Protein AF-A0A060BXB1-F1 (afdb_monomer_lite)

pLDDT: mean 93.76, std 7.31, range [47.84, 98.44]

InterPro domains:
  IPR013534 Starch synthase, catalytic domain [PF08323] (6-129)

Foldseek 3Di:
DCCLQVFPDVVQQTHRAWRQDVVGDTDGDPCLLLSLLVVLVCVLVVCVVVVPQDQEDEAEALSNLCNVVSLVVVCVVDVVNVNYYYHYDYPDPVHFPWAAPVSVVSNPRDPVQQDPQAQHDPRTGTSNRD

Sequence (130 aa):
APDYFDRDDGFQGRGLYQQTMPGGYKADYPDNAERFTFFSRAVVESISAIGFIPNVIHANDWQTGLVPAYVSEMMRSHARYSGIRSLFTIHNIAYQGMFGADVMHLTGLPGWLFNDKQLEYHGHLNFLKS

Radius of gyration: 15.8 Å; chains: 1; bounding box: 34×36×44 Å

Secondary structure (DSSP, 8-state):
-GGGT---BGGGTB-SSEEEPTTS-EEE-TTHHHHHHHHHHHHHHHHHHTT---SEEEEETGGGTTHHHHHHHHHHH-GGGTT-EEEEE-S-TT---EEEGGGHHHH-S-GGG-STTTTEETTEEEGGG-

Organism: NCBI:txid1048336

Structure (mmCIF, N/CA/C/O backbone):
data_AF-A0A060BXB1-F1
#
_entry.id   AF-A0A060BXB1-F1
#
loop_
_atom_site.group_PDB
_atom_site.id
_atom_site.type_symbol
_atom_site.label_atom_id
_atom_site.label_alt_id
_atom_site.label_comp_id
_atom_site.label_asym_id
_atom_site.label_entity_id
_atom_site.label_seq_id
_atom_site.pdbx_PDB_ins_code
_atom_site.Cartn_x
_atom_site.Cartn_y
_atom_site.Cartn_z
_atom_site.occupancy
_atom_site.B_iso_or_equiv
_atom_site.auth_seq_id
_atom_site.auth_comp_id
_atom_site.auth_asym_id
_atom_site.auth_atom_id
_atom_site.pdbx_PDB_model_num
ATOM 1 N N . ALA A 1 1 ? -10.459 -12.749 -13.108 1.00 47.84 1 ALA A N 1
ATOM 2 C CA . ALA A 1 1 ? -9.561 -13.206 -14.182 1.00 47.84 1 ALA A CA 1
ATOM 3 C C . ALA A 1 1 ? -8.336 -13.828 -13.518 1.00 47.84 1 ALA A C 1
ATOM 5 O O . ALA A 1 1 ? -7.703 -13.111 -12.750 1.00 47.84 1 ALA A O 1
ATOM 6 N N . PRO A 1 2 ? -8.063 -15.130 -13.716 1.00 51.41 2 PRO A N 1
ATOM 7 C CA . PRO A 1 2 ? -6.920 -15.831 -13.110 1.00 51.41 2 PRO A CA 1
ATOM 8 C C . PRO A 1 2 ? -5.589 -15.077 -13.299 1.00 51.41 2 PRO A C 1
ATOM 10 O O . PRO A 1 2 ? -4.815 -14.930 -12.362 1.00 51.41 2 PRO A O 1
ATOM 13 N N . ASP A 1 3 ? -5.412 -14.426 -14.452 1.00 69.56 3 ASP A N 1
ATOM 14 C CA . ASP A 1 3 ? -4.188 -13.701 -14.836 1.00 69.56 3 ASP A CA 1
ATOM 15 C C . ASP A 1 3 ? -3.824 -12.486 -13.953 1.00 69.56 3 ASP A C 1
ATOM 17 O O . ASP A 1 3 ? -2.753 -11.892 -14.092 1.00 69.56 3 ASP A O 1
ATOM 21 N N . TYR A 1 4 ? -4.704 -12.066 -13.037 1.00 76.50 4 TYR A N 1
ATOM 22 C CA . TYR A 1 4 ? -4.479 -10.855 -12.252 1.00 76.50 4 TYR A CA 1
ATOM 23 C C . TYR A 1 4 ? -3.498 -11.066 -11.088 1.00 76.50 4 TYR A C 1
ATOM 25 O O . TYR A 1 4 ? -2.668 -10.196 -10.826 1.00 76.50 4 TYR A O 1
ATOM 33 N N . PHE A 1 5 ? -3.515 -12.226 -10.431 1.00 83.69 5 PHE A N 1
ATOM 34 C CA . PHE A 1 5 ? -2.514 -12.595 -9.419 1.00 83.69 5 PHE A CA 1
ATOM 35 C C . PHE A 1 5 ? -1.764 -13.882 -9.774 1.00 83.69 5 PHE A C 1
ATOM 37 O O . PHE A 1 5 ? -0.589 -13.985 -9.426 1.00 83.69 5 PHE A O 1
ATOM 44 N N . ASP A 1 6 ? -2.360 -14.773 -10.570 1.00 83.56 6 ASP A N 1
ATOM 45 C CA . ASP A 1 6 ? -1.742 -16.029 -11.003 1.00 83.56 6 ASP A CA 1
ATOM 46 C C . ASP A 1 6 ? -0.959 -15.819 -12.307 1.00 83.56 6 ASP A C 1
ATOM 48 O O . ASP A 1 6 ? -1.304 -16.327 -13.370 1.00 83.56 6 ASP A O 1
ATOM 52 N N . ARG A 1 7 ? 0.086 -14.987 -12.228 1.00 82.50 7 ARG A N 1
ATOM 53 C CA . ARG A 1 7 ? 0.922 -14.581 -13.376 1.00 82.50 7 ARG A CA 1
ATOM 54 C C . ARG A 1 7 ? 2.383 -15.027 -13.285 1.00 82.50 7 ARG A C 1
ATOM 56 O O . ARG A 1 7 ? 3.171 -14.692 -14.164 1.00 82.50 7 ARG A O 1
ATOM 63 N N . ASP A 1 8 ? 2.743 -15.745 -12.226 1.00 83.19 8 ASP A N 1
ATOM 64 C CA . ASP A 1 8 ? 4.096 -16.266 -12.038 1.00 83.19 8 ASP A CA 1
ATOM 65 C C . ASP A 1 8 ? 4.319 -17.487 -12.942 1.00 83.19 8 ASP A C 1
ATOM 67 O O . ASP A 1 8 ? 3.691 -18.531 -12.776 1.00 83.19 8 ASP A O 1
ATOM 71 N N . ASP A 1 9 ? 5.190 -17.329 -13.935 1.00 84.75 9 ASP A N 1
ATOM 72 C CA . ASP A 1 9 ? 5.610 -18.379 -14.856 1.00 84.75 9 ASP A CA 1
ATOM 73 C C . ASP A 1 9 ? 7.075 -18.138 -15.233 1.00 84.75 9 ASP A C 1
AT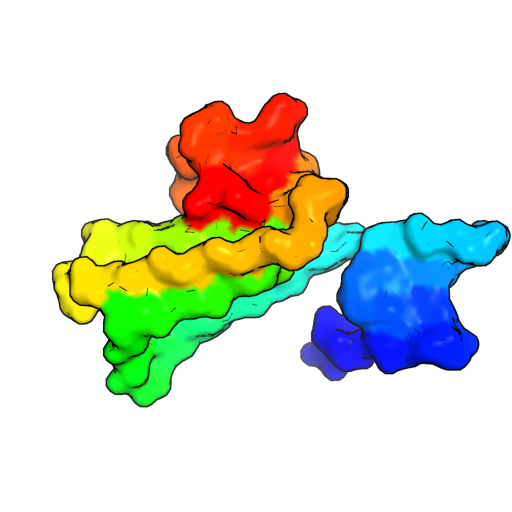OM 75 O O . ASP A 1 9 ? 7.412 -17.401 -16.171 1.00 84.75 9 ASP A O 1
ATOM 79 N N . GLY A 1 10 ? 7.962 -18.795 -14.486 1.00 79.94 10 GLY A N 1
ATOM 80 C CA . GLY A 1 10 ? 9.402 -18.704 -14.689 1.00 79.94 10 GLY A CA 1
ATOM 81 C C . GLY A 1 10 ? 9.864 -19.175 -16.071 1.00 79.94 10 GLY A C 1
ATOM 82 O O . GLY A 1 10 ? 10.850 -18.640 -16.580 1.00 79.94 10 GLY A O 1
ATOM 83 N N . PHE A 1 11 ? 9.146 -20.101 -16.721 1.00 83.81 11 PHE A N 1
ATOM 84 C CA . PHE A 1 11 ? 9.485 -20.563 -18.073 1.00 83.81 11 PHE A CA 1
ATOM 85 C C . PHE A 1 11 ? 9.204 -19.490 -19.125 1.00 83.81 11 PHE A C 1
ATOM 87 O O . PHE A 1 11 ? 9.924 -19.393 -20.118 1.00 83.81 11 PHE A O 1
ATOM 94 N N . GLN A 1 12 ? 8.199 -18.648 -18.885 1.00 82.56 12 GLN A N 1
ATOM 95 C CA . GLN A 1 12 ? 7.867 -17.499 -19.731 1.00 82.56 12 GLN A CA 1
ATOM 96 C C . GLN A 1 12 ? 8.535 -16.196 -19.267 1.00 82.56 12 GLN A C 1
ATOM 98 O O . GLN A 1 12 ? 8.267 -15.129 -19.819 1.00 82.56 12 GLN A O 1
ATOM 103 N N . GLY A 1 13 ? 9.405 -16.255 -18.251 1.00 83.69 13 GLY A N 1
ATOM 104 C CA . GLY A 1 13 ? 10.074 -15.083 -17.687 1.00 83.69 13 GLY A CA 1
ATOM 105 C C . GLY A 1 13 ? 9.141 -14.132 -16.931 1.00 83.69 13 GLY A C 1
ATOM 106 O O . GLY A 1 13 ? 9.516 -12.983 -16.682 1.00 83.69 13 GLY A O 1
ATOM 107 N N . ARG A 1 14 ? 7.945 -14.586 -16.556 1.00 88.44 14 ARG A N 1
ATOM 108 C CA . ARG A 1 14 ? 6.954 -13.811 -15.809 1.00 88.44 14 ARG A CA 1
ATOM 109 C C . ARG A 1 14 ? 7.115 -14.087 -14.322 1.00 88.44 14 ARG A C 1
ATOM 111 O O . ARG A 1 14 ? 7.171 -15.237 -13.918 1.00 88.44 14 ARG A O 1
ATOM 118 N N . GLY A 1 15 ? 7.213 -13.030 -13.526 1.00 90.06 15 GLY A N 1
ATOM 119 C CA . GLY A 1 15 ? 7.113 -13.085 -12.071 1.00 90.06 15 GLY A CA 1
ATOM 120 C C . GLY A 1 15 ? 5.816 -12.445 -11.587 1.00 90.06 15 GLY A C 1
ATOM 121 O O . GLY A 1 15 ? 5.015 -11.955 -12.385 1.00 90.06 15 GLY A O 1
ATOM 122 N N . LEU A 1 16 ? 5.640 -12.362 -10.266 1.00 90.19 16 LEU A N 1
ATOM 123 C CA . LEU A 1 16 ? 4.469 -11.710 -9.675 1.00 90.19 16 LEU A CA 1
ATOM 124 C C . LEU A 1 16 ? 4.444 -10.192 -9.912 1.00 90.19 16 LEU A C 1
ATOM 126 O O . LEU A 1 16 ? 3.368 -9.639 -10.121 1.00 90.19 16 LEU A O 1
ATOM 130 N N . TYR A 1 17 ? 5.598 -9.519 -9.884 1.00 91.38 17 TYR A N 1
ATOM 131 C CA . TYR A 1 17 ? 5.702 -8.049 -9.981 1.00 91.38 17 TYR A CA 1
ATOM 132 C C . TYR A 1 17 ? 6.283 -7.566 -11.310 1.00 91.38 17 TYR A C 1
ATOM 134 O O . TYR A 1 17 ? 6.033 -6.434 -11.718 1.00 91.38 17 TYR A O 1
ATOM 142 N N . GLN A 1 18 ? 7.064 -8.423 -11.967 1.00 92.88 18 GLN A N 1
ATOM 143 C CA . GLN A 1 18 ? 7.901 -8.073 -13.106 1.00 92.88 18 GLN A CA 1
ATOM 144 C C . GLN A 1 18 ? 7.809 -9.125 -14.200 1.00 92.88 18 GLN A C 1
ATOM 146 O O . GLN A 1 18 ? 7.685 -10.315 -13.915 1.00 92.88 18 GLN A O 1
ATOM 151 N N . GLN A 1 19 ? 7.985 -8.696 -15.442 1.00 92.25 19 GLN A N 1
ATOM 152 C CA . GLN A 1 19 ? 8.183 -9.570 -16.593 1.00 92.25 19 GLN A CA 1
ATOM 153 C C . GLN A 1 19 ? 9.565 -9.359 -17.205 1.00 92.25 19 GLN A C 1
ATOM 155 O O . GLN A 1 19 ? 10.117 -8.256 -17.179 1.00 92.25 19 GLN A O 1
ATOM 160 N N . THR A 1 20 ? 10.133 -10.427 -17.759 1.00 93.62 20 THR A N 1
ATOM 161 C CA . THR A 1 20 ? 11.304 -10.335 -18.630 1.00 93.62 20 THR A CA 1
ATOM 162 C C . THR A 1 20 ? 10.878 -9.764 -19.977 1.00 93.62 20 THR A C 1
ATOM 164 O O . THR A 1 20 ? 10.032 -10.335 -20.662 1.00 93.62 20 THR A O 1
ATOM 167 N N . MET A 1 21 ? 11.488 -8.653 -20.369 1.00 92.69 21 MET A N 1
ATOM 168 C CA . MET A 1 21 ? 11.275 -8.020 -21.667 1.00 92.69 21 MET A CA 1
ATOM 169 C C . MET A 1 21 ? 12.210 -8.607 -22.740 1.00 92.69 21 MET A C 1
ATOM 171 O O . MET A 1 21 ? 13.231 -9.224 -22.403 1.00 92.69 21 MET A O 1
ATOM 175 N N . PRO A 1 22 ? 11.922 -8.395 -24.041 1.00 90.44 22 PRO A N 1
ATOM 176 C CA . PRO A 1 22 ? 12.888 -8.665 -25.103 1.00 90.44 22 PRO A CA 1
ATOM 177 C C . PRO A 1 22 ? 14.225 -7.970 -24.801 1.00 90.44 22 PRO A C 1
ATOM 179 O O . PRO A 1 22 ? 14.262 -6.765 -24.572 1.00 90.44 22 PRO A O 1
ATOM 182 N N . GLY A 1 23 ? 15.321 -8.732 -24.757 1.00 89.88 23 GLY A N 1
ATOM 183 C CA . GLY A 1 23 ? 16.635 -8.236 -24.317 1.00 89.88 23 GLY A CA 1
ATOM 184 C C . GLY A 1 23 ? 17.023 -8.617 -22.882 1.00 89.88 23 GLY A C 1
ATOM 185 O O . GLY A 1 23 ? 18.122 -8.290 -22.449 1.00 89.88 23 GLY A O 1
ATOM 186 N N . GLY A 1 24 ? 16.167 -9.341 -22.152 1.00 90.62 24 GLY A N 1
ATOM 187 C CA . GLY A 1 24 ? 16.523 -10.015 -20.896 1.00 90.62 24 GLY A CA 1
ATOM 188 C C . GLY A 1 24 ? 16.430 -9.158 -19.630 1.00 90.62 24 GLY A C 1
ATOM 189 O O . GLY A 1 24 ? 16.621 -9.683 -18.534 1.00 90.62 24 GLY A O 1
ATOM 190 N N . TYR A 1 25 ? 16.106 -7.869 -19.745 1.00 92.31 25 TYR A N 1
ATOM 191 C CA . TYR A 1 25 ? 15.891 -7.003 -18.584 1.00 92.31 25 TYR A CA 1
ATOM 192 C C . TYR A 1 25 ? 14.492 -7.198 -17.980 1.00 92.31 25 TYR A C 1
ATOM 194 O O . TYR A 1 25 ? 13.555 -7.637 -18.651 1.00 92.31 25 TYR A O 1
ATOM 202 N N . LYS A 1 26 ? 14.355 -6.876 -16.690 1.00 92.62 26 LYS A N 1
ATOM 203 C CA . LYS A 1 26 ? 13.086 -6.933 -15.956 1.00 92.62 26 LYS A CA 1
ATOM 204 C C . LYS A 1 26 ? 12.373 -5.587 -16.019 1.00 92.62 26 LYS A C 1
ATOM 206 O O . LYS A 1 26 ? 13.010 -4.547 -15.881 1.00 92.62 26 LYS A O 1
ATOM 211 N N . ALA A 1 27 ? 11.061 -5.624 -16.206 1.00 93.44 27 ALA A N 1
ATOM 212 C CA . ALA A 1 27 ? 10.197 -4.455 -16.146 1.00 93.44 27 ALA A CA 1
ATOM 213 C C . ALA A 1 27 ? 8.991 -4.750 -15.255 1.00 93.44 27 ALA A C 1
ATOM 215 O O . ALA A 1 27 ? 8.415 -5.838 -15.341 1.00 93.44 27 ALA A O 1
ATOM 216 N N . ASP A 1 28 ? 8.618 -3.784 -14.418 1.00 93.88 28 ASP A N 1
ATOM 217 C CA . ASP A 1 28 ? 7.411 -3.861 -13.599 1.00 93.88 28 ASP A CA 1
ATOM 218 C C 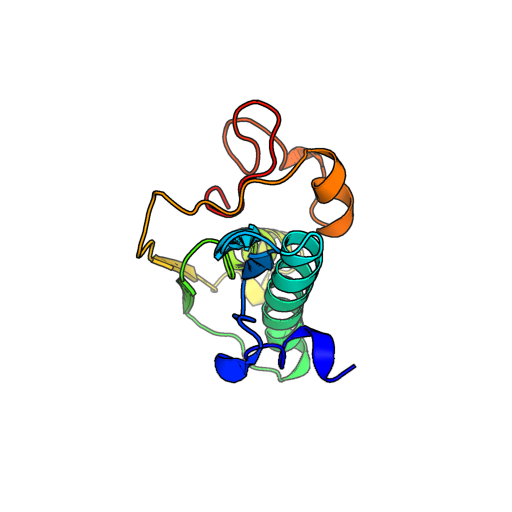. ASP A 1 28 ? 6.165 -3.900 -14.488 1.00 93.88 28 ASP A C 1
ATOM 220 O O . ASP A 1 28 ? 6.128 -3.297 -15.567 1.00 93.88 28 ASP A O 1
ATOM 224 N N . TYR A 1 29 ? 5.126 -4.606 -14.042 1.00 93.88 29 TYR A N 1
ATOM 225 C CA . TYR A 1 29 ? 3.848 -4.537 -14.739 1.00 93.88 29 TYR A CA 1
ATOM 226 C C . TYR A 1 29 ? 3.182 -3.170 -14.531 1.00 93.88 29 TYR A C 1
ATOM 228 O O . TYR A 1 29 ? 3.158 -2.667 -13.402 1.00 93.88 29 TYR A O 1
ATOM 236 N N . PRO A 1 30 ? 2.574 -2.591 -15.584 1.00 92.81 30 PRO A N 1
ATOM 237 C CA . PRO A 1 30 ? 1.914 -1.287 -15.496 1.00 92.81 30 PRO A CA 1
ATOM 238 C C . PRO A 1 30 ? 0.689 -1.294 -14.568 1.00 92.81 30 PRO A C 1
ATOM 240 O O . PRO A 1 30 ? 0.301 -0.251 -14.058 1.00 92.81 30 PRO A O 1
ATOM 243 N N . ASP A 1 31 ? 0.101 -2.464 -14.312 1.00 93.94 31 ASP A N 1
ATOM 244 C CA . ASP A 1 31 ? -1.068 -2.646 -13.449 1.00 93.94 31 ASP A CA 1
ATOM 245 C C . ASP A 1 31 ? -0.707 -2.951 -11.983 1.00 93.94 31 ASP A C 1
ATOM 247 O O . ASP A 1 31 ? -1.598 -3.164 -11.164 1.00 93.94 31 ASP A O 1
ATOM 251 N N . ASN A 1 32 ? 0.580 -2.964 -11.605 1.00 95.56 32 ASN A N 1
ATOM 252 C CA . ASN A 1 32 ? 0.996 -3.248 -10.226 1.00 95.56 32 ASN A CA 1
ATOM 253 C C . ASN A 1 32 ? 0.287 -2.346 -9.209 1.00 95.56 32 ASN A C 1
ATOM 255 O O . ASN A 1 32 ? -0.199 -2.828 -8.184 1.00 95.56 32 ASN A O 1
ATOM 259 N N . ALA A 1 33 ? 0.181 -1.053 -9.510 1.00 96.31 33 ALA A N 1
ATOM 260 C CA . ALA A 1 33 ? -0.462 -0.107 -8.615 1.00 96.31 33 ALA A CA 1
ATOM 261 C C . ALA A 1 33 ? -1.945 -0.443 -8.385 1.00 96.31 33 ALA A C 1
ATOM 263 O O . ALA A 1 33 ? -2.413 -0.432 -7.247 1.00 96.31 33 ALA A O 1
ATOM 264 N N . GLU A 1 34 ? -2.665 -0.812 -9.445 1.00 95.88 34 GLU A N 1
ATOM 265 C CA . GLU A 1 34 ? -4.074 -1.213 -9.397 1.00 95.88 34 GLU A CA 1
ATOM 266 C C . GLU A 1 34 ? -4.254 -2.507 -8.591 1.00 95.88 34 GLU A C 1
ATOM 268 O O . GLU A 1 34 ? -5.072 -2.569 -7.672 1.00 95.88 34 GLU A O 1
ATOM 273 N N . ARG A 1 35 ? -3.424 -3.521 -8.854 1.00 95.50 35 ARG A N 1
ATOM 274 C CA . ARG A 1 35 ? -3.520 -4.829 -8.191 1.00 95.50 35 ARG A CA 1
ATOM 275 C C . ARG A 1 35 ? -3.285 -4.756 -6.698 1.00 95.50 35 ARG A C 1
ATOM 277 O O . ARG A 1 35 ? -4.044 -5.334 -5.925 1.00 95.50 35 ARG A O 1
ATOM 284 N N . PHE A 1 36 ? -2.216 -4.087 -6.279 1.00 96.75 36 PHE A N 1
ATOM 285 C CA . PHE A 1 36 ? -1.851 -4.041 -4.865 1.00 96.75 36 PHE A CA 1
ATOM 286 C C . PHE A 1 36 ? -2.707 -3.035 -4.093 1.00 96.75 36 PHE A C 1
ATOM 288 O O . PHE A 1 36 ? -2.950 -3.228 -2.901 1.00 96.75 36 PHE A O 1
ATOM 295 N N . THR A 1 37 ? -3.291 -2.055 -4.790 1.00 97.56 37 THR A N 1
ATOM 296 C CA . THR A 1 37 ? -4.425 -1.275 -4.285 1.00 97.56 37 THR A CA 1
ATOM 297 C C . THR A 1 37 ? -5.639 -2.163 -4.026 1.00 97.56 37 THR A C 1
ATOM 299 O O . THR A 1 37 ? -6.164 -2.162 -2.911 1.00 97.56 37 THR A O 1
ATOM 302 N N . PHE A 1 38 ? -6.058 -2.950 -5.023 1.00 96.75 38 PHE A N 1
ATOM 303 C CA . PHE A 1 38 ? -7.183 -3.875 -4.906 1.00 96.75 38 PHE A CA 1
ATOM 304 C C . PHE A 1 38 ? -6.968 -4.867 -3.762 1.00 96.75 38 PHE A C 1
ATOM 306 O O . PHE A 1 38 ? -7.839 -5.007 -2.908 1.00 96.75 38 PHE A O 1
ATOM 313 N N . PHE A 1 39 ? -5.796 -5.505 -3.702 1.00 96.94 39 PHE A N 1
ATOM 314 C CA . PHE A 1 39 ? -5.444 -6.450 -2.646 1.00 96.94 39 PHE A CA 1
ATOM 315 C C . PHE A 1 39 ? -5.519 -5.799 -1.261 1.00 96.94 39 PHE A C 1
ATOM 317 O O . PHE A 1 39 ? -6.223 -6.296 -0.383 1.00 96.94 39 PHE A O 1
ATOM 324 N N . SER A 1 40 ? -4.853 -4.654 -1.077 1.00 97.94 40 SER A N 1
ATOM 325 C CA . SER A 1 40 ? -4.822 -3.949 0.210 1.00 97.94 40 SER A CA 1
ATOM 326 C C . SER A 1 40 ? -6.220 -3.533 0.671 1.00 97.94 40 SER A C 1
ATOM 328 O O . SER A 1 40 ? -6.564 -3.694 1.843 1.00 97.94 40 SER A O 1
ATOM 330 N N . ARG A 1 41 ? -7.058 -3.046 -0.251 1.00 96.94 41 ARG A N 1
ATOM 331 C CA . ARG A 1 41 ? -8.441 -2.680 0.056 1.00 96.94 41 ARG A CA 1
ATOM 332 C C . ARG A 1 41 ? -9.292 -3.908 0.370 1.00 96.94 41 ARG A C 1
ATOM 334 O O . ARG A 1 41 ? -10.008 -3.899 1.364 1.00 96.94 41 ARG A O 1
ATOM 341 N N . ALA A 1 42 ? -9.178 -4.977 -0.417 1.00 96.94 42 ALA A N 1
ATOM 342 C CA . ALA A 1 42 ? -9.906 -6.223 -0.191 1.00 96.94 42 ALA A CA 1
ATOM 343 C C . ALA A 1 42 ? -9.608 -6.818 1.194 1.00 96.94 42 ALA A C 1
ATOM 345 O O . ALA A 1 42 ? -10.531 -7.272 1.869 1.00 96.94 42 ALA A O 1
ATOM 346 N N . VAL A 1 43 ? -8.354 -6.749 1.658 1.00 96.69 43 VAL A N 1
ATOM 347 C CA . VAL A 1 43 ? -7.976 -7.153 3.022 1.00 96.69 43 VAL A CA 1
ATOM 348 C C . VAL A 1 43 ? -8.763 -6.360 4.069 1.00 96.69 43 VAL A C 1
ATOM 350 O O . VAL A 1 43 ? -9.372 -6.965 4.949 1.00 96.69 43 VAL A O 1
ATOM 353 N N . VAL A 1 44 ? -8.813 -5.029 3.972 1.00 96.19 44 VAL A N 1
ATOM 354 C CA . VAL A 1 44 ? -9.519 -4.194 4.963 1.00 96.19 44 VAL A CA 1
ATOM 355 C C . VAL A 1 44 ? -11.037 -4.370 4.898 1.00 96.19 44 VAL A C 1
ATOM 357 O O . VAL A 1 44 ? -11.677 -4.505 5.938 1.00 96.19 44 VAL A O 1
ATOM 360 N N . GLU A 1 45 ? -11.623 -4.464 3.705 1.00 95.62 45 GLU A N 1
ATOM 361 C CA . GLU A 1 45 ? -13.058 -4.742 3.541 1.00 95.62 45 GLU A CA 1
ATOM 362 C C . GLU A 1 45 ? -13.431 -6.128 4.105 1.00 95.62 45 GLU A C 1
ATOM 364 O O . GLU A 1 45 ? -14.496 -6.306 4.710 1.00 95.62 45 GLU A O 1
ATOM 369 N N . SER A 1 46 ? -12.526 -7.111 3.989 1.00 97.12 46 SER A N 1
ATOM 370 C CA . SER A 1 46 ? -12.766 -8.468 4.489 1.00 97.12 46 SER A CA 1
ATOM 371 C C . SER A 1 46 ? -12.955 -8.534 6.006 1.00 97.12 46 SER A C 1
ATOM 373 O O . SER A 1 46 ? -13.763 -9.340 6.460 1.00 97.12 46 SER A O 1
ATOM 375 N N . ILE A 1 47 ? -12.305 -7.648 6.779 1.00 96.06 47 ILE A N 1
ATOM 376 C CA . ILE A 1 47 ? -12.435 -7.546 8.249 1.00 96.06 47 ILE A CA 1
ATOM 377 C C . ILE A 1 47 ? -13.913 -7.484 8.647 1.00 96.06 47 ILE A C 1
ATOM 379 O O . ILE A 1 47 ? -14.380 -8.196 9.539 1.00 96.06 47 ILE A O 1
ATOM 383 N N . SER A 1 48 ? -14.671 -6.642 7.944 1.00 92.88 48 SER A N 1
ATOM 384 C CA . SER A 1 48 ? -16.104 -6.476 8.171 1.00 92.88 48 SER A CA 1
ATOM 385 C C . SER A 1 48 ? -16.906 -7.632 7.588 1.00 92.88 48 SER A C 1
ATOM 387 O O . SER A 1 48 ? -17.803 -8.141 8.258 1.00 92.88 48 SER A O 1
ATOM 389 N N . ALA A 1 49 ? -16.575 -8.051 6.364 1.00 96.81 49 ALA A N 1
ATOM 390 C CA . ALA A 1 49 ? -17.325 -9.066 5.630 1.00 96.81 49 ALA A CA 1
ATOM 391 C C . ALA A 1 49 ? -17.319 -10.440 6.318 1.00 96.81 49 ALA A C 1
ATOM 393 O O . ALA A 1 49 ? -18.329 -11.138 6.291 1.00 96.81 49 ALA A O 1
ATOM 394 N N . ILE A 1 50 ? -16.206 -10.817 6.956 1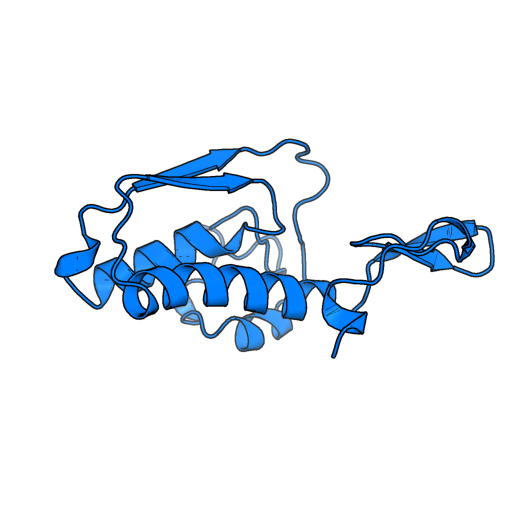.00 97.00 50 ILE A N 1
ATOM 395 C CA . ILE A 1 50 ? -16.063 -12.113 7.640 1.00 97.00 50 ILE A CA 1
ATOM 396 C C . ILE A 1 50 ? -16.314 -12.023 9.152 1.00 97.00 50 ILE A C 1
ATOM 398 O O . ILE A 1 50 ? -16.247 -13.032 9.848 1.00 97.00 50 ILE A O 1
ATOM 402 N N . GLY A 1 51 ? -16.582 -10.823 9.682 1.00 94.75 51 GLY A N 1
ATOM 403 C CA . GLY A 1 51 ? -16.837 -10.610 11.109 1.00 94.75 51 GLY A CA 1
ATOM 404 C C . GLY A 1 51 ? -15.614 -10.804 12.015 1.00 94.75 51 GLY A C 1
ATOM 405 O O . GLY A 1 51 ? -15.779 -11.013 13.215 1.00 94.75 51 GLY A O 1
ATOM 406 N N . PHE A 1 52 ? -14.399 -10.723 11.469 1.00 95.38 52 PHE A N 1
ATOM 407 C CA . PHE A 1 52 ? -13.151 -10.876 12.216 1.00 95.38 52 PHE A CA 1
ATOM 408 C C . PHE A 1 52 ? -12.469 -9.520 12.394 1.00 95.38 52 PHE A C 1
ATOM 410 O O . PHE A 1 52 ? -11.963 -8.949 11.433 1.00 95.38 52 PHE A O 1
ATOM 417 N N . ILE A 1 53 ? -12.430 -9.015 13.630 1.00 96.56 53 ILE A N 1
ATOM 418 C CA . ILE A 1 53 ? -11.733 -7.769 13.971 1.00 96.56 53 ILE A CA 1
ATOM 419 C C . ILE A 1 53 ? -10.368 -8.129 14.580 1.00 96.56 53 ILE A C 1
ATOM 421 O O . ILE A 1 53 ? -10.328 -8.576 15.728 1.00 96.56 53 ILE A O 1
ATOM 425 N N . PRO A 1 54 ? -9.252 -7.957 13.847 1.00 96.88 54 PRO A N 1
ATOM 426 C CA . PRO A 1 54 ? -7.928 -8.290 14.358 1.00 96.88 54 PRO A CA 1
ATOM 427 C C . PRO A 1 54 ? -7.466 -7.281 15.413 1.00 96.88 54 PRO A C 1
ATOM 429 O O . PRO A 1 54 ? -7.761 -6.093 15.329 1.00 96.88 54 PRO A O 1
ATOM 432 N N . ASN A 1 55 ? -6.663 -7.724 16.382 1.00 97.56 55 ASN A N 1
ATOM 433 C CA . ASN A 1 55 ? -5.979 -6.792 17.285 1.00 97.56 55 ASN A CA 1
ATOM 434 C C . ASN A 1 55 ? -4.800 -6.095 16.594 1.00 97.56 55 ASN A C 1
ATOM 436 O O . ASN A 1 55 ? -4.547 -4.916 16.839 1.00 97.56 55 ASN A O 1
ATOM 440 N N . VAL A 1 56 ? -4.088 -6.826 15.733 1.00 97.88 56 VAL A N 1
ATOM 441 C CA . VAL A 1 56 ? -2.934 -6.338 14.973 1.00 97.88 56 VAL A CA 1
ATOM 442 C C . VAL A 1 56 ? -3.040 -6.818 13.530 1.00 97.88 56 VAL A C 1
ATOM 444 O O . VAL A 1 56 ? -3.344 -7.985 13.290 1.00 97.88 56 VAL A O 1
ATOM 447 N N . ILE A 1 57 ? -2.754 -5.931 12.581 1.00 97.88 57 ILE A N 1
ATOM 448 C CA . ILE A 1 57 ? -2.558 -6.255 11.168 1.00 97.88 57 ILE A CA 1
ATOM 449 C C . ILE A 1 57 ? -1.089 -6.034 10.832 1.00 97.88 57 ILE A C 1
ATOM 451 O O . ILE A 1 57 ? -0.543 -4.966 11.100 1.00 97.88 57 ILE A O 1
ATOM 455 N N . HIS A 1 58 ? -0.448 -7.043 10.251 1.00 98.31 58 HIS A N 1
ATOM 456 C CA . HIS A 1 58 ? 0.958 -6.988 9.867 1.00 98.31 58 HIS A CA 1
ATOM 457 C C . HIS A 1 58 ? 1.084 -6.829 8.351 1.00 98.31 58 HIS A C 1
ATOM 459 O O . HIS A 1 58 ? 0.836 -7.765 7.594 1.00 98.31 58 HIS A O 1
ATOM 465 N N . ALA A 1 59 ? 1.457 -5.628 7.922 1.00 98.38 59 ALA A N 1
ATOM 466 C CA . ALA A 1 59 ? 1.781 -5.306 6.542 1.00 98.38 59 ALA A CA 1
ATOM 467 C C . ALA A 1 59 ? 3.272 -5.564 6.265 1.00 98.38 59 ALA A C 1
ATOM 469 O O . ALA A 1 59 ? 4.147 -5.272 7.082 1.00 98.38 59 ALA A O 1
ATOM 470 N N . ASN A 1 60 ? 3.544 -6.139 5.104 1.00 98.25 60 ASN A N 1
ATOM 471 C CA . ASN A 1 60 ? 4.852 -6.533 4.613 1.00 98.25 60 ASN A CA 1
ATOM 472 C C . ASN A 1 60 ? 5.096 -5.873 3.249 1.00 98.25 60 ASN A C 1
ATOM 474 O O . ASN A 1 60 ? 4.382 -6.172 2.288 1.00 98.25 60 ASN A O 1
ATOM 478 N N . ASP A 1 61 ? 6.096 -4.993 3.196 1.00 98.06 61 ASP A N 1
ATOM 479 C CA . ASP A 1 61 ? 6.521 -4.222 2.022 1.00 98.06 61 ASP A CA 1
ATOM 480 C C . ASP A 1 61 ? 5.395 -3.465 1.288 1.00 98.06 61 ASP A C 1
ATOM 482 O O . ASP A 1 61 ? 4.241 -3.374 1.716 1.00 98.06 61 ASP A O 1
ATOM 486 N N . TRP A 1 62 ? 5.760 -2.852 0.162 1.00 97.81 62 TRP A N 1
ATOM 487 C CA . TRP A 1 62 ? 4.912 -1.954 -0.611 1.00 97.81 62 TRP A CA 1
ATOM 488 C C . TRP A 1 62 ? 3.644 -2.631 -1.142 1.00 97.81 62 TRP A C 1
ATOM 490 O O . TRP A 1 62 ? 2.620 -1.973 -1.285 1.00 97.81 62 TRP A O 1
ATOM 500 N N . GLN A 1 63 ? 3.659 -3.945 -1.371 1.00 97.00 63 GLN A N 1
ATOM 501 C CA . GLN A 1 63 ? 2.518 -4.718 -1.877 1.00 97.00 63 GLN A CA 1
ATOM 502 C C . GLN A 1 63 ? 1.311 -4.675 -0.932 1.00 97.00 63 GLN A C 1
ATOM 504 O O . GLN A 1 63 ? 0.168 -4.787 -1.372 1.00 97.00 63 GLN A O 1
ATOM 509 N N . THR A 1 64 ? 1.568 -4.514 0.367 1.00 98.12 64 THR A N 1
ATOM 510 C CA . THR A 1 64 ? 0.542 -4.312 1.405 1.00 98.12 64 THR A CA 1
ATOM 511 C C . THR A 1 64 ? 0.645 -2.928 2.042 1.00 98.12 64 THR A C 1
ATOM 513 O O . THR A 1 64 ? 0.006 -2.641 3.055 1.00 98.12 64 THR A O 1
ATOM 516 N N . GLY A 1 65 ? 1.425 -2.058 1.397 1.00 97.69 65 GLY A N 1
ATOM 517 C CA . GLY A 1 65 ? 1.767 -0.714 1.818 1.00 97.69 65 GLY A CA 1
ATOM 518 C C . GLY A 1 65 ? 0.555 0.126 2.175 1.00 97.69 65 GLY A C 1
ATOM 519 O O . GLY A 1 65 ? 0.568 0.817 3.169 1.00 97.69 65 GLY A O 1
ATOM 520 N N . LEU A 1 66 ? -0.551 0.008 1.442 1.00 98.38 66 LEU A N 1
ATOM 521 C CA . LEU A 1 66 ? -1.735 0.834 1.696 1.00 98.38 66 LEU A CA 1
ATOM 522 C C . LEU A 1 66 ? -2.620 0.342 2.853 1.00 98.38 66 LEU A C 1
ATOM 524 O O . LEU A 1 66 ? -3.528 1.063 3.270 1.00 98.38 66 LEU A O 1
ATOM 528 N N . VAL A 1 67 ? -2.392 -0.863 3.389 1.00 98.44 67 VAL A N 1
ATOM 529 C CA . VAL A 1 67 ? -3.240 -1.442 4.445 1.00 98.44 67 VAL A CA 1
ATOM 530 C C . VAL A 1 67 ? -3.318 -0.547 5.695 1.00 98.44 67 VAL A C 1
ATOM 532 O O . VAL A 1 67 ? -4.439 -0.281 6.137 1.00 98.44 67 VAL A O 1
ATOM 535 N N . PRO A 1 68 ? -2.214 -0.014 6.262 1.00 97.75 68 PRO A N 1
ATOM 536 C CA . PRO A 1 68 ? -2.284 0.877 7.423 1.00 97.75 68 PRO A CA 1
ATOM 537 C C . PRO A 1 68 ? -3.075 2.168 7.169 1.00 97.75 68 PRO A C 1
ATOM 539 O O . PRO A 1 68 ? -3.817 2.607 8.053 1.00 97.75 68 PRO A O 1
ATOM 542 N N . ALA A 1 69 ? -2.979 2.741 5.965 1.00 97.62 69 ALA A N 1
ATOM 543 C CA . ALA A 1 69 ? -3.746 3.928 5.586 1.00 97.62 69 ALA A CA 1
ATOM 544 C C . ALA A 1 69 ? -5.252 3.622 5.533 1.00 97.62 69 ALA A C 1
ATOM 546 O O . ALA A 1 69 ? -6.054 4.341 6.132 1.00 97.62 69 ALA A O 1
ATOM 547 N N . TYR A 1 70 ? -5.647 2.510 4.903 1.00 97.94 70 TYR A N 1
ATOM 548 C CA . TYR A 1 70 ? -7.048 2.076 4.880 1.00 97.94 70 TYR A CA 1
ATOM 549 C C . TYR A 1 70 ? -7.594 1.770 6.277 1.00 97.94 70 TYR A C 1
ATOM 551 O O . TYR A 1 70 ? -8.718 2.157 6.594 1.00 97.94 70 TYR A O 1
ATOM 559 N N . VAL A 1 71 ? -6.811 1.105 7.132 1.00 97.06 71 VAL A N 1
ATOM 560 C CA . VAL A 1 71 ? -7.205 0.832 8.523 1.00 97.06 71 VAL A CA 1
ATOM 561 C C . VAL A 1 71 ? -7.412 2.139 9.285 1.00 97.06 71 VAL A C 1
ATOM 563 O O . VAL A 1 71 ? -8.425 2.284 9.966 1.00 97.06 71 VAL A O 1
ATOM 566 N N . SER A 1 72 ? -6.516 3.114 9.123 1.00 95.81 72 SER A N 1
ATOM 567 C CA . SER A 1 72 ? -6.647 4.433 9.754 1.00 95.81 72 SER A CA 1
ATOM 568 C C . SER A 1 72 ? -7.934 5.146 9.327 1.00 95.81 72 SER A C 1
ATOM 570 O O . SER A 1 72 ? -8.666 5.661 10.174 1.00 95.81 72 SER A O 1
ATOM 572 N N . GLU A 1 73 ? -8.279 5.114 8.038 1.00 95.50 73 GLU A N 1
ATOM 573 C CA . GLU A 1 73 ? -9.536 5.689 7.543 1.00 95.50 73 GLU A CA 1
ATOM 574 C C . GLU A 1 73 ? -10.775 4.914 8.023 1.00 95.50 73 GLU A C 1
ATOM 576 O O . GLU A 1 73 ? -11.788 5.512 8.407 1.00 95.50 73 GLU A O 1
ATOM 581 N N . MET A 1 74 ? -10.690 3.585 8.099 1.00 94.12 74 MET A N 1
ATOM 582 C CA . MET A 1 74 ? -11.747 2.739 8.654 1.00 94.12 74 MET A CA 1
ATOM 583 C C . MET A 1 74 ? -12.000 3.054 10.140 1.00 94.12 74 MET A C 1
ATOM 585 O O . MET A 1 74 ? -13.154 3.173 10.559 1.00 94.12 74 MET A O 1
ATOM 589 N N . MET A 1 75 ? -10.939 3.255 10.929 1.00 94.19 75 MET A N 1
ATOM 590 C CA . MET A 1 75 ? -11.016 3.660 12.339 1.00 94.19 75 MET A CA 1
ATOM 591 C C . MET A 1 75 ? -11.643 5.044 12.510 1.00 94.19 75 MET A C 1
ATOM 593 O O . MET A 1 75 ? -12.445 5.241 13.423 1.00 94.19 75 MET A O 1
ATOM 597 N N . ARG A 1 76 ? -11.303 5.996 11.630 1.00 92.94 76 ARG A N 1
ATOM 598 C CA . ARG A 1 76 ? -11.896 7.345 11.629 1.00 92.94 76 ARG A CA 1
ATOM 599 C C . ARG A 1 76 ? -13.384 7.317 11.296 1.00 92.94 76 ARG A C 1
ATOM 601 O O . ARG A 1 76 ? -14.132 8.145 11.806 1.00 92.94 76 ARG A O 1
ATOM 608 N N . SER A 1 77 ? -13.810 6.354 10.483 1.00 91.50 77 SER A N 1
ATOM 609 C CA . SER A 1 77 ? -15.201 6.220 10.049 1.00 91.50 77 SER A CA 1
ATOM 610 C C . SER A 1 77 ? -16.089 5.514 11.079 1.00 91.50 77 SER A C 1
ATOM 612 O O . SER A 1 77 ? -17.259 5.861 11.211 1.00 91.50 77 SER A O 1
ATOM 614 N N . HIS A 1 78 ? -15.564 4.526 11.817 1.00 92.62 78 HIS A N 1
ATOM 615 C CA . HIS A 1 78 ? -16.356 3.748 12.774 1.00 92.62 78 HIS A CA 1
ATOM 616 C C . HIS A 1 78 ? -15.565 3.351 14.029 1.00 92.62 78 HIS A C 1
ATOM 618 O O . HIS A 1 78 ? -14.593 2.595 13.973 1.00 92.62 78 HIS A O 1
ATOM 624 N N . ALA A 1 79 ? -16.088 3.730 15.200 1.00 93.38 79 ALA A N 1
ATOM 625 C CA . ALA A 1 79 ? -15.467 3.461 16.501 1.00 93.38 79 ALA A CA 1
ATOM 626 C C . ALA A 1 79 ? -15.226 1.966 16.793 1.00 93.38 79 ALA A C 1
ATOM 628 O O . ALA A 1 79 ? -14.296 1.633 17.528 1.00 93.38 79 ALA A O 1
ATOM 629 N N . ARG A 1 80 ? -16.005 1.053 16.190 1.00 94.25 80 ARG A N 1
ATOM 630 C CA . ARG A 1 80 ? -15.847 -0.405 16.371 1.00 94.25 80 ARG A CA 1
ATOM 631 C C . ARG A 1 80 ? -14.474 -0.939 15.942 1.00 94.25 80 ARG A C 1
ATOM 633 O O . ARG A 1 80 ? -14.080 -1.999 16.411 1.00 94.25 80 ARG A O 1
ATOM 640 N N . TYR A 1 81 ? -13.759 -0.225 15.070 1.00 95.19 81 TYR A N 1
ATOM 641 C CA . TYR A 1 81 ? -12.435 -0.626 14.584 1.00 95.19 81 TYR A CA 1
ATOM 642 C C . TYR A 1 81 ? -11.288 0.099 15.299 1.00 95.19 81 TYR A C 1
ATOM 644 O O . TYR A 1 81 ? -10.127 -0.192 15.038 1.00 95.19 81 TYR A O 1
ATOM 652 N N . SER A 1 82 ? -11.583 1.010 16.233 1.00 94.19 82 SER A N 1
ATOM 653 C CA . SER A 1 82 ? -10.589 1.860 16.916 1.00 94.19 82 SER A CA 1
ATOM 654 C C . SER A 1 82 ? -9.521 1.104 17.724 1.00 94.19 82 SER A C 1
ATOM 656 O O . SER A 1 82 ? -8.501 1.686 18.092 1.00 94.19 82 SER A O 1
ATOM 658 N N . GLY A 1 83 ? -9.733 -0.186 17.997 1.00 95.00 83 GLY A N 1
ATOM 659 C CA . GLY A 1 83 ? -8.768 -1.046 18.680 1.00 95.00 83 GLY A CA 1
ATOM 660 C C . GLY A 1 83 ? -7.717 -1.692 17.772 1.00 95.00 83 GLY A C 1
ATOM 661 O O . GLY A 1 83 ? -6.751 -2.243 18.298 1.00 95.00 83 GLY A O 1
ATOM 662 N N . ILE A 1 84 ? -7.883 -1.644 16.445 1.00 97.38 84 ILE A N 1
ATOM 663 C CA . ILE A 1 84 ? -6.952 -2.277 15.501 1.00 97.38 84 ILE A CA 1
ATOM 664 C C . ILE A 1 84 ? -5.619 -1.519 15.512 1.00 97.38 84 ILE A C 1
ATOM 666 O O . ILE A 1 84 ? -5.583 -0.288 15.462 1.00 97.38 84 ILE A O 1
ATOM 670 N N . ARG A 1 85 ? -4.508 -2.255 15.576 1.00 96.81 85 ARG A N 1
ATOM 671 C CA . ARG A 1 85 ? -3.144 -1.724 15.441 1.00 96.81 85 ARG A CA 1
ATOM 672 C C . ARG A 1 85 ? -2.488 -2.247 14.167 1.00 96.81 85 ARG A C 1
ATOM 674 O O . ARG A 1 85 ? -2.818 -3.337 13.709 1.00 96.81 85 ARG A O 1
ATOM 681 N N . SER A 1 86 ? -1.528 -1.499 13.636 1.00 96.75 86 SER A N 1
ATOM 682 C CA . SER A 1 86 ? -0.756 -1.896 12.455 1.00 96.75 86 SER A CA 1
ATOM 683 C C . SER A 1 86 ? 0.708 -2.130 12.828 1.00 96.75 86 SER A C 1
ATOM 685 O O . SER A 1 86 ? 1.288 -1.352 13.584 1.00 96.75 86 SER A O 1
ATOM 687 N N . LEU A 1 87 ? 1.299 -3.191 12.287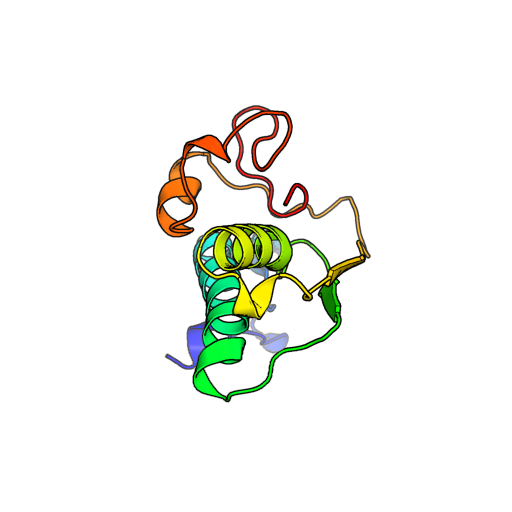 1.00 97.88 87 LEU A N 1
ATOM 688 C CA . LEU A 1 87 ? 2.735 -3.465 12.270 1.00 97.88 87 LEU A CA 1
ATOM 689 C C . LEU A 1 87 ? 3.191 -3.452 10.813 1.00 97.88 87 LEU A C 1
ATOM 691 O O . LEU A 1 87 ? 2.505 -4.006 9.958 1.00 97.88 87 LEU A O 1
ATOM 695 N N . PHE A 1 88 ? 4.344 -2.853 10.538 1.00 98.00 88 PHE A N 1
ATOM 696 C CA . PHE A 1 88 ? 4.898 -2.787 9.193 1.00 98.00 88 PHE A CA 1
ATOM 697 C C . PHE A 1 88 ? 6.310 -3.368 9.163 1.00 98.00 88 PHE A C 1
ATOM 699 O O . PHE A 1 88 ? 7.147 -3.005 9.991 1.00 98.00 88 PHE A O 1
ATOM 706 N N . THR A 1 89 ? 6.592 -4.243 8.201 1.00 98.31 89 THR A N 1
ATOM 707 C CA . THR A 1 89 ? 7.939 -4.765 7.943 1.00 98.31 89 THR A CA 1
ATOM 708 C C . THR A 1 89 ? 8.369 -4.425 6.527 1.00 98.31 89 THR A C 1
ATOM 710 O O . THR A 1 89 ? 7.668 -4.733 5.568 1.00 98.31 89 THR A O 1
ATOM 713 N N . ILE A 1 90 ? 9.543 -3.804 6.414 1.00 97.94 90 ILE A N 1
ATOM 714 C CA . ILE A 1 90 ? 10.214 -3.532 5.143 1.00 97.94 90 ILE A CA 1
ATOM 715 C C . ILE A 1 90 ? 11.324 -4.570 4.996 1.00 97.94 90 ILE A C 1
ATOM 717 O O . ILE A 1 90 ? 12.277 -4.556 5.777 1.00 97.94 90 ILE A O 1
ATOM 721 N N . HIS A 1 91 ? 11.219 -5.461 4.014 1.00 97.12 91 HIS A N 1
ATOM 722 C CA . HIS A 1 91 ? 12.276 -6.429 3.713 1.00 97.12 91 HIS A CA 1
ATOM 723 C C . HIS A 1 91 ? 13.312 -5.832 2.766 1.00 97.12 91 HIS A C 1
ATOM 725 O O . HIS A 1 91 ? 14.473 -6.240 2.789 1.00 97.12 91 HIS A O 1
ATOM 731 N N . ASN A 1 92 ? 12.914 -4.861 1.935 1.00 93.81 92 ASN A N 1
ATOM 732 C CA . ASN A 1 92 ? 13.837 -4.207 1.020 1.00 93.81 92 ASN A CA 1
ATOM 733 C C . ASN A 1 92 ? 13.441 -2.759 0.699 1.00 93.81 92 ASN A C 1
ATOM 735 O O . ASN A 1 92 ? 12.578 -2.495 -0.135 1.00 93.81 92 ASN A O 1
ATOM 739 N N . ILE A 1 93 ? 14.162 -1.811 1.300 1.00 95.38 93 ILE A N 1
ATOM 740 C CA . ILE A 1 93 ? 13.919 -0.369 1.146 1.00 95.38 93 ILE A CA 1
ATOM 741 C C . ILE A 1 93 ? 14.146 0.158 -0.283 1.00 95.38 93 ILE A C 1
ATOM 743 O O . ILE A 1 93 ? 13.690 1.252 -0.618 1.00 95.38 93 ILE A O 1
ATOM 747 N N . ALA A 1 94 ? 14.836 -0.602 -1.141 1.00 95.00 94 ALA A N 1
ATOM 748 C CA . ALA A 1 94 ? 15.016 -0.229 -2.540 1.00 95.00 94 ALA A CA 1
ATOM 749 C C . ALA A 1 94 ? 13.708 -0.335 -3.350 1.00 95.00 94 ALA A C 1
ATOM 751 O O . ALA A 1 94 ? 13.579 0.334 -4.372 1.00 95.00 94 ALA A O 1
ATOM 752 N N . TYR A 1 95 ? 12.732 -1.133 -2.896 1.00 94.94 95 TYR A N 1
ATOM 753 C CA . TYR A 1 95 ? 11.450 -1.334 -3.576 1.00 94.94 95 TYR A CA 1
ATOM 754 C C . TYR A 1 95 ? 10.311 -0.686 -2.791 1.00 94.94 95 TYR A C 1
ATOM 756 O O . TYR A 1 95 ? 9.757 -1.280 -1.869 1.00 94.94 95 TYR A O 1
ATOM 764 N N . GLN A 1 96 ? 9.945 0.538 -3.172 1.00 96.31 96 GLN A N 1
ATOM 765 C CA . GLN A 1 96 ? 8.999 1.347 -2.393 1.00 96.31 96 GLN A CA 1
ATOM 766 C C . GLN A 1 96 ? 7.559 1.342 -2.924 1.00 96.31 96 GLN A C 1
ATOM 768 O O . GLN A 1 96 ? 6.666 1.890 -2.284 1.00 96.31 96 GLN A O 1
ATOM 773 N N . GLY A 1 97 ? 7.316 0.744 -4.095 1.00 96.25 97 GLY A N 1
ATOM 774 C CA . GLY A 1 97 ? 6.034 0.897 -4.788 1.00 96.25 97 GLY A CA 1
ATOM 775 C C . GLY A 1 97 ? 5.771 2.369 -5.104 1.00 96.25 97 GLY A C 1
ATOM 776 O O . GLY A 1 97 ? 4.796 2.948 -4.625 1.00 96.25 97 GLY A O 1
ATOM 777 N N . MET A 1 98 ? 6.703 2.985 -5.839 1.00 97.25 98 MET A N 1
ATOM 778 C CA . MET A 1 98 ? 6.568 4.354 -6.323 1.00 97.25 98 MET A CA 1
ATOM 779 C C . MET A 1 98 ? 5.769 4.374 -7.622 1.00 97.25 98 MET A C 1
ATOM 781 O O . MET A 1 98 ? 6.150 3.733 -8.600 1.00 97.25 98 MET A O 1
ATOM 785 N N . PHE A 1 99 ? 4.697 5.154 -7.641 1.00 97.19 99 PHE A N 1
ATOM 786 C CA . PHE A 1 99 ? 3.802 5.295 -8.781 1.00 97.19 99 PHE A CA 1
ATOM 787 C C . PHE A 1 99 ? 3.540 6.770 -9.089 1.00 97.19 99 PHE A C 1
ATOM 789 O O . PHE A 1 99 ? 3.763 7.643 -8.249 1.00 97.19 99 PHE A O 1
ATOM 796 N N . GLY A 1 100 ? 3.066 7.065 -10.300 1.00 97.25 100 GLY A N 1
ATOM 797 C CA . GLY A 1 100 ? 2.664 8.423 -10.664 1.00 97.25 100 GLY A CA 1
ATOM 798 C C . GLY A 1 100 ? 1.566 8.959 -9.740 1.00 97.25 100 GLY A C 1
ATOM 799 O O . GLY A 1 100 ? 0.767 8.196 -9.193 1.00 97.25 100 GLY A O 1
ATOM 800 N N . ALA A 1 101 ? 1.524 10.280 -9.543 1.00 96.50 101 ALA A N 1
ATOM 801 C CA . ALA A 1 101 ? 0.495 10.931 -8.724 1.00 96.50 101 ALA A CA 1
ATOM 802 C C . ALA A 1 101 ? -0.929 10.648 -9.223 1.00 96.50 101 ALA A C 1
ATOM 804 O O . ALA A 1 101 ? -1.874 10.645 -8.433 1.00 96.50 101 ALA A O 1
ATOM 805 N N . ASP A 1 102 ? -1.080 10.392 -10.525 1.00 94.75 102 ASP A N 1
ATOM 806 C CA . ASP A 1 102 ? -2.345 10.006 -11.128 1.00 94.75 102 ASP A CA 1
ATOM 807 C C . ASP A 1 102 ? -2.919 8.775 -10.428 1.00 94.75 102 ASP A C 1
ATOM 809 O O . ASP A 1 102 ? -4.087 8.806 -10.076 1.00 94.75 102 ASP A O 1
ATOM 813 N N . VAL A 1 103 ? -2.118 7.771 -10.063 1.00 95.56 103 VAL A N 1
ATOM 814 C CA . VAL A 1 103 ? -2.580 6.540 -9.392 1.00 95.56 103 VAL A CA 1
ATOM 815 C C . VAL A 1 103 ? -3.352 6.790 -8.091 1.00 95.56 103 VAL A C 1
ATOM 817 O O . VAL A 1 103 ? -4.169 5.954 -7.705 1.00 95.56 103 VAL A O 1
ATOM 820 N N . MET A 1 104 ? -3.186 7.943 -7.432 1.00 96.81 104 MET A N 1
ATOM 821 C CA . MET A 1 104 ? -3.915 8.271 -6.201 1.00 96.81 104 MET A CA 1
ATOM 822 C C . MET A 1 104 ? -5.435 8.091 -6.348 1.00 96.81 104 MET A C 1
ATOM 824 O O . MET A 1 104 ? -6.076 7.592 -5.422 1.00 96.81 104 MET A O 1
ATOM 828 N N . HIS A 1 105 ? -6.018 8.405 -7.515 1.00 95.38 105 HIS A N 1
ATOM 829 C CA . HIS A 1 105 ? -7.461 8.234 -7.736 1.00 95.38 105 HIS A CA 1
ATOM 830 C C . HIS A 1 105 ? -7.918 6.767 -7.670 1.00 95.38 105 HIS A C 1
ATOM 832 O O . HIS A 1 105 ? -9.042 6.501 -7.246 1.00 95.38 105 HIS A O 1
ATOM 838 N N . LEU A 1 106 ? -7.053 5.814 -8.037 1.00 95.06 106 LEU A N 1
ATOM 839 C CA . LEU A 1 106 ? -7.359 4.379 -8.021 1.00 95.06 106 LEU A CA 1
ATOM 840 C C . LEU A 1 106 ? -7.487 3.833 -6.596 1.00 95.06 106 LEU A C 1
ATOM 842 O O . LEU A 1 106 ? -8.215 2.870 -6.365 1.00 95.06 106 LEU A O 1
ATOM 846 N N . THR A 1 107 ? -6.808 4.459 -5.631 1.00 96.88 107 THR A N 1
ATOM 847 C CA . THR A 1 107 ? -6.807 4.007 -4.232 1.00 96.88 107 THR A CA 1
ATOM 848 C C . THR A 1 107 ? -8.176 4.155 -3.566 1.00 96.88 107 THR A C 1
ATOM 850 O O . THR A 1 107 ? -8.548 3.384 -2.684 1.00 96.88 107 THR A O 1
ATOM 853 N N . GLY A 1 108 ? -8.965 5.151 -3.974 1.00 96.19 108 GLY A N 1
ATOM 854 C CA . GLY A 1 108 ? -10.167 5.544 -3.238 1.00 96.19 108 GLY A CA 1
ATOM 855 C C . GLY A 1 108 ? -9.873 6.106 -1.840 1.00 96.19 108 GLY A C 1
ATOM 856 O O . GLY A 1 108 ? -10.809 6.341 -1.077 1.00 96.19 108 GLY A O 1
ATOM 857 N N . LEU A 1 109 ? -8.598 6.332 -1.500 1.00 97.19 109 LEU A N 1
ATOM 858 C CA . LEU A 1 109 ? -8.205 7.068 -0.311 1.00 97.19 109 LEU A CA 1
ATOM 859 C C . LEU A 1 109 ? -8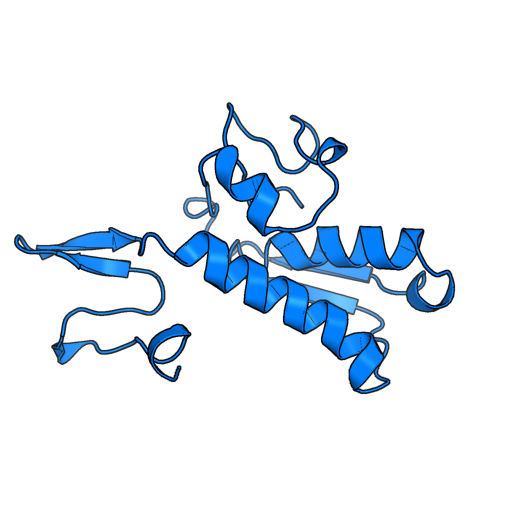.467 8.564 -0.515 1.00 97.19 109 LEU A C 1
ATOM 861 O O . LEU A 1 109 ? -8.397 9.070 -1.640 1.00 97.19 109 LEU A O 1
ATOM 865 N N . PRO A 1 110 ? -8.745 9.311 0.562 1.00 96.25 110 PRO A N 1
ATOM 866 C CA . PRO A 1 110 ? -8.946 10.742 0.443 1.00 96.25 110 PRO A CA 1
ATOM 867 C C . PRO A 1 110 ? -7.705 11.469 -0.090 1.00 96.25 110 PRO A C 1
ATOM 869 O O . PRO A 1 110 ? -6.594 11.266 0.396 1.00 96.25 110 PRO A O 1
ATOM 872 N N . GLY A 1 111 ? -7.905 12.396 -1.030 1.00 96.31 111 GLY A N 1
ATOM 873 C CA . GLY A 1 111 ? -6.805 13.123 -1.676 1.00 96.31 111 GLY A CA 1
ATOM 874 C C . GLY A 1 111 ? -5.925 13.946 -0.726 1.00 96.31 111 GLY A C 1
ATOM 875 O O . GLY A 1 111 ? -4.766 14.186 -1.038 1.00 96.31 111 GLY A O 1
ATOM 876 N N . TRP A 1 112 ? -6.419 14.330 0.457 1.00 96.00 112 TRP A N 1
ATOM 877 C CA . TRP A 1 112 ? -5.613 15.051 1.454 1.00 96.00 112 TRP A CA 1
ATOM 878 C C . TRP A 1 112 ? -4.510 14.185 2.085 1.00 96.00 112 TRP A C 1
ATOM 880 O O . TRP A 1 112 ? -3.595 14.750 2.673 1.00 96.00 112 TRP A O 1
ATOM 890 N N . LEU A 1 113 ? -4.542 12.856 1.913 1.00 97.38 113 LEU A N 1
ATOM 891 C CA . LEU A 1 113 ? -3.443 11.955 2.288 1.00 97.38 113 LEU A CA 1
ATOM 892 C C . LEU A 1 113 ? -2.253 12.014 1.314 1.00 97.38 113 LEU A C 1
ATOM 894 O O . LEU A 1 113 ? -1.180 11.496 1.620 1.00 97.38 113 LEU A O 1
ATOM 898 N N . PHE A 1 114 ? -2.421 12.640 0.146 1.00 97.75 114 PHE A N 1
ATOM 899 C CA . PHE A 1 114 ? -1.340 12.871 -0.807 1.00 97.75 114 PHE A CA 1
ATOM 900 C C . PHE A 1 114 ? -0.558 14.135 -0.418 1.00 97.75 114 PHE A C 1
ATOM 902 O O . PHE A 1 114 ? -0.779 15.223 -0.947 1.00 97.75 114 PHE A O 1
ATOM 909 N N . ASN A 1 115 ? 0.322 13.994 0.573 1.00 97.00 115 ASN A N 1
ATOM 910 C CA . ASN A 1 115 ? 1.257 15.029 1.014 1.00 97.00 115 ASN A CA 1
ATOM 911 C C . ASN A 1 115 ? 2.565 14.415 1.535 1.00 97.00 115 ASN A C 1
ATOM 913 O O . ASN A 1 115 ? 2.645 13.208 1.790 1.00 97.00 115 ASN A O 1
ATOM 917 N N . ASP A 1 116 ? 3.566 15.270 1.724 1.00 95.69 116 ASP A N 1
ATOM 918 C CA . ASP A 1 116 ? 4.949 14.929 2.064 1.00 95.69 116 ASP A CA 1
ATOM 919 C C . ASP A 1 116 ? 5.096 14.171 3.391 1.00 95.69 116 ASP A C 1
ATOM 921 O O . ASP A 1 116 ? 6.072 13.446 3.596 1.00 95.69 116 ASP A O 1
ATOM 925 N N . LYS A 1 117 ? 4.116 14.281 4.292 1.00 96.19 117 LYS A N 1
ATOM 926 C CA . LYS A 1 117 ? 4.102 13.574 5.582 1.00 96.19 117 LYS A CA 1
ATOM 927 C C . LYS A 1 117 ? 3.443 12.202 5.510 1.00 96.19 117 LYS A C 1
ATOM 929 O O . LYS A 1 117 ? 3.589 11.420 6.442 1.00 96.19 117 LYS A O 1
ATOM 934 N N . GLN A 1 118 ? 2.708 11.936 4.438 1.00 96.62 118 GLN A N 1
ATOM 935 C CA . GLN A 1 118 ? 1.908 10.734 4.237 1.00 96.62 118 GLN A CA 1
ATOM 936 C C . GLN A 1 118 ? 2.306 10.116 2.893 1.00 96.62 118 GLN A C 1
ATOM 938 O O . GLN A 1 118 ? 3.492 9.902 2.653 1.00 96.62 118 GLN A O 1
ATOM 943 N N . LEU A 1 119 ? 1.359 9.862 1.994 1.00 97.62 119 LEU A N 1
ATOM 944 C CA . LEU A 1 119 ? 1.561 8.974 0.852 1.00 97.62 119 LEU A CA 1
ATOM 945 C C . LEU A 1 119 ? 2.415 9.561 -0.286 1.00 97.62 119 LEU A C 1
ATOM 947 O O . LEU A 1 119 ? 2.766 8.827 -1.206 1.00 97.62 119 LEU A O 1
ATOM 951 N N . GLU A 1 120 ? 2.749 10.854 -0.271 1.00 97.81 120 GLU A N 1
ATOM 952 C CA . GLU A 1 120 ? 3.495 11.495 -1.363 1.00 97.81 120 GLU A CA 1
ATOM 953 C C . GLU A 1 120 ? 5.010 11.502 -1.113 1.00 97.81 120 GLU A C 1
ATOM 955 O O . GLU A 1 120 ? 5.485 11.679 0.009 1.00 97.81 120 GLU A O 1
ATOM 960 N N . TYR A 1 121 ? 5.790 11.299 -2.173 1.00 97.62 121 TYR A N 1
ATOM 961 C CA . TYR A 1 121 ? 7.242 11.436 -2.172 1.00 97.62 121 TYR A CA 1
ATOM 962 C C . TYR A 1 121 ? 7.742 11.970 -3.521 1.00 97.62 121 TYR A C 1
ATOM 964 O O . TYR A 1 121 ? 7.687 11.272 -4.532 1.00 97.62 121 TYR A O 1
ATOM 972 N N . HIS A 1 122 ? 8.246 13.206 -3.540 1.00 96.50 122 HIS A N 1
ATOM 973 C CA . HIS A 1 122 ? 8.765 13.889 -4.735 1.00 96.50 122 HIS A CA 1
ATOM 974 C C . HIS A 1 122 ? 7.833 13.815 -5.962 1.00 96.50 122 HIS A C 1
ATOM 976 O O . HIS A 1 122 ? 8.250 13.458 -7.064 1.00 96.50 122 HIS A O 1
ATOM 982 N N . GLY A 1 123 ? 6.556 14.136 -5.773 1.00 96.44 123 GLY A N 1
ATOM 983 C CA . GLY A 1 123 ? 5.514 14.132 -6.797 1.00 96.44 123 GLY A CA 1
ATOM 984 C C . GLY A 1 123 ? 4.969 12.748 -7.146 1.00 96.44 123 GLY A C 1
ATOM 985 O O . GLY A 1 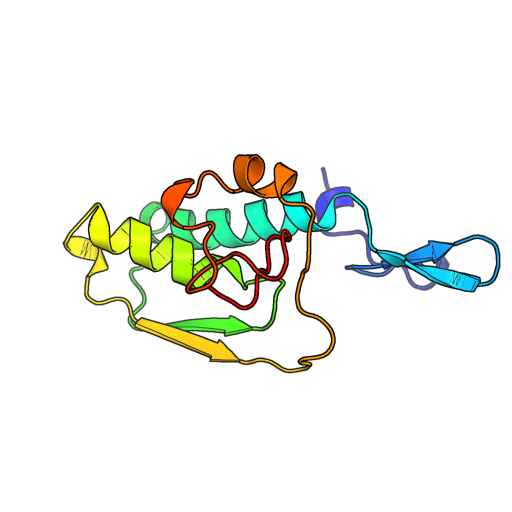123 ? 4.156 12.639 -8.060 1.00 96.44 123 GLY A O 1
ATOM 986 N N . HIS A 1 124 ? 5.394 11.700 -6.442 1.00 98.00 124 HIS A N 1
ATOM 987 C CA . HIS A 1 124 ? 4.964 10.324 -6.673 1.00 98.00 124 HIS A CA 1
ATOM 988 C C . HIS A 1 124 ? 4.161 9.805 -5.487 1.00 98.00 124 HIS A C 1
ATOM 990 O O . HIS A 1 124 ? 4.381 10.199 -4.343 1.00 98.00 124 HIS A O 1
ATOM 996 N N . LEU A 1 125 ? 3.245 8.884 -5.758 1.00 97.94 125 LEU A N 1
ATOM 997 C CA . LEU A 1 125 ? 2.601 8.088 -4.727 1.00 97.94 125 LEU A CA 1
ATOM 998 C C . LEU A 1 125 ? 3.576 7.001 -4.267 1.00 97.94 125 LEU A C 1
ATOM 1000 O O . LEU A 1 125 ? 4.140 6.294 -5.098 1.00 97.94 125 LEU A O 1
ATOM 1004 N N . ASN A 1 126 ? 3.777 6.861 -2.960 1.00 97.88 126 ASN A N 1
ATOM 1005 C CA . ASN A 1 126 ? 4.706 5.905 -2.369 1.00 97.88 126 ASN A CA 1
ATOM 1006 C C . ASN A 1 126 ? 3.971 5.010 -1.369 1.00 97.88 126 ASN A C 1
ATOM 1008 O O . ASN A 1 126 ? 3.530 5.465 -0.312 1.00 97.88 126 ASN A O 1
ATOM 1012 N N . PHE A 1 127 ? 3.850 3.725 -1.701 1.00 97.81 127 PHE A N 1
ATOM 1013 C CA . PHE A 1 127 ? 3.078 2.781 -0.894 1.00 97.81 127 PHE A CA 1
ATOM 1014 C C . PHE A 1 127 ? 3.734 2.468 0.460 1.00 97.81 127 PHE A C 1
ATOM 1016 O O . PHE A 1 127 ? 3.032 2.031 1.363 1.00 97.81 127 PHE A O 1
ATOM 1023 N N . LEU A 1 128 ? 5.035 2.721 0.656 1.00 97.19 128 LEU A N 1
ATOM 1024 C CA . LEU A 1 128 ? 5.695 2.523 1.956 1.00 97.19 128 LEU A CA 1
ATOM 1025 C C . LEU A 1 128 ? 5.451 3.649 2.977 1.00 97.19 128 LEU A C 1
ATOM 1027 O O . LEU A 1 128 ? 5.888 3.519 4.119 1.00 97.19 128 LEU A O 1
ATOM 1031 N N . LYS A 1 129 ? 4.793 4.755 2.601 1.00 95.69 129 LYS A N 1
ATOM 1032 C CA . LYS A 1 129 ? 4.590 5.926 3.480 1.00 95.69 129 LYS A CA 1
ATOM 1033 C C . LYS A 1 129 ? 3.190 6.021 4.113 1.00 95.69 129 LYS A C 1
ATOM 1035 O O . LYS A 1 129 ? 2.740 7.116 4.452 1.00 95.69 129 LYS A O 1
ATOM 1040 N N . SER A 1 130 ? 2.485 4.897 4.217 1.00 84.75 130 SER A N 1
ATOM 1041 C CA . SER A 1 130 ? 1.118 4.806 4.754 1.00 84.75 130 SER A CA 1
ATOM 1042 C C . SER A 1 130 ? 1.000 5.050 6.251 1.00 84.75 130 SER A C 1
ATOM 1044 O O . SER A 1 130 ? 1.854 4.499 6.984 1.00 84.75 130 SER A O 1
#